Protein AF-A0A7S4SRV6-F1 (afdb_monomer_lite)

InterPro domains:
  IPR010255 Haem peroxidase superfamily [SSF48113] (10-138)
  IPR019791 Haem peroxidase, animal-type [PF03098] (10-129)
  IPR019791 Haem peroxidase, animal-type [PS50292] (1-150)
  IPR037120 Haem peroxidase domain superfamily, animal type [G3DSA:1.10.640.10] (5-146)

Secondary structure (DSSP, 8-state):
-BPP-SS----TTSSSPPPP-S-HHHHIIIII--SS----TT--HHHHHHHHHHHHHH----EEEEEE--EEPPTT-TTT-TT-----EE--EEEPEEE-TT-SSEEEBP-S-SS-S-HHHH-SSS----BTTBPPPTTS----------

Radius of gyration: 21.99 Å; chains: 1; bounding box: 41×58×52 Å

Structure (mmCIF, N/CA/C/O backbone):
data_AF-A0A7S4SRV6-F1
#
_entry.id   AF-A0A7S4SRV6-F1
#
loop_
_atom_site.group_PDB
_atom_site.id
_atom_site.type_symbol
_atom_site.label_atom_id
_atom_site.label_alt_id
_atom_site.label_comp_id
_atom_site.label_asym_id
_atom_site.label_entity_id
_atom_site.label_seq_id
_atom_site.pdbx_PDB_ins_code
_atom_site.Cartn_x
_atom_site.Cartn_y
_atom_site.Cartn_z
_atom_site.occupancy
_atom_site.B_iso_or_equiv
_atom_site.auth_seq_id
_atom_site.auth_comp_id
_atom_site.auth_asym_id
_atom_site.auth_atom_id
_atom_site.pdbx_PDB_model_num
ATOM 1 N N . ASP A 1 1 ? 8.567 -9.039 -9.900 1.00 75.81 1 ASP A N 1
ATOM 2 C CA . ASP A 1 1 ? 9.490 -9.714 -8.960 1.00 75.81 1 ASP A CA 1
ATOM 3 C C . ASP A 1 1 ? 8.800 -10.075 -7.649 1.00 75.81 1 ASP A C 1
ATOM 5 O O . ASP A 1 1 ? 7.583 -9.946 -7.553 1.00 75.81 1 ASP A O 1
ATOM 9 N N . PHE A 1 2 ? 9.532 -10.598 -6.662 1.00 78.69 2 PHE A N 1
ATOM 10 C CA . PHE A 1 2 ? 9.021 -10.771 -5.298 1.00 78.69 2 PHE A CA 1
ATOM 11 C C . PHE A 1 2 ? 9.408 -9.577 -4.436 1.00 78.69 2 PHE A C 1
ATOM 13 O O . PHE A 1 2 ? 10.552 -9.128 -4.475 1.00 78.69 2 PHE A O 1
ATOM 20 N N . TYR A 1 3 ? 8.496 -9.149 -3.565 1.00 80.69 3 TYR A N 1
ATOM 21 C CA . TYR A 1 3 ? 8.848 -8.212 -2.509 1.00 80.69 3 TYR A CA 1
ATOM 22 C C . TYR A 1 3 ? 9.770 -8.896 -1.486 1.00 80.69 3 TYR A C 1
ATOM 24 O O . TYR A 1 3 ? 9.381 -9.871 -0.814 1.00 80.69 3 TYR A O 1
ATOM 32 N N . ILE A 1 4 ? 10.990 -8.374 -1.356 1.00 79.56 4 ILE A N 1
ATOM 33 C CA . ILE A 1 4 ? 12.000 -8.878 -0.424 1.00 79.56 4 ILE A CA 1
ATOM 34 C C . ILE A 1 4 ? 11.682 -8.364 0.980 1.00 79.56 4 ILE A C 1
ATOM 36 O O . ILE A 1 4 ? 11.532 -7.166 1.208 1.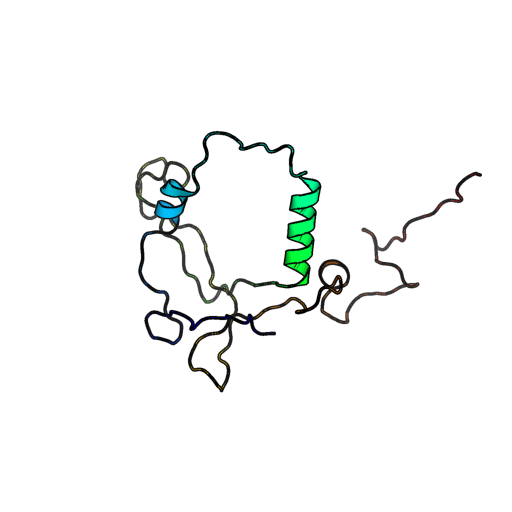00 79.56 4 ILE A O 1
ATOM 40 N N . SER A 1 5 ? 11.596 -9.282 1.942 1.00 75.19 5 SER A N 1
ATOM 41 C CA . SER A 1 5 ? 11.493 -8.932 3.356 1.00 75.19 5 SER A CA 1
ATOM 42 C C . SER A 1 5 ? 12.834 -9.189 4.044 1.00 75.19 5 SER A C 1
ATOM 44 O O . SER A 1 5 ? 13.376 -10.283 3.888 1.00 75.19 5 SER A O 1
ATOM 46 N N . PRO A 1 6 ? 13.374 -8.230 4.817 1.00 78.62 6 PRO A N 1
ATOM 47 C CA . PRO A 1 6 ? 14.580 -8.453 5.612 1.00 78.62 6 PRO A CA 1
ATOM 48 C C . PRO A 1 6 ? 14.320 -9.315 6.863 1.00 78.62 6 PRO A C 1
ATOM 50 O O . PRO A 1 6 ? 15.253 -9.592 7.613 1.00 78.62 6 PRO A O 1
ATOM 53 N N . SER A 1 7 ? 13.072 -9.723 7.121 1.00 75.31 7 SER A N 1
ATOM 54 C CA . SER A 1 7 ? 12.678 -10.549 8.262 1.00 75.31 7 SER A CA 1
ATOM 55 C C . SER A 1 7 ? 11.816 -11.743 7.839 1.00 75.31 7 SER A C 1
ATOM 57 O O . SER A 1 7 ? 11.287 -11.803 6.729 1.00 75.31 7 SER A O 1
ATOM 59 N N . ILE A 1 8 ? 11.679 -12.715 8.747 1.00 75.75 8 ILE A N 1
ATOM 60 C CA . ILE A 1 8 ? 10.798 -13.877 8.561 1.00 75.75 8 ILE A CA 1
ATOM 61 C C . ILE A 1 8 ? 9.342 -13.402 8.492 1.00 75.75 8 ILE A C 1
ATOM 63 O O . ILE A 1 8 ? 8.917 -12.558 9.293 1.00 75.75 8 ILE A O 1
ATOM 67 N N . ARG A 1 9 ? 8.556 -13.950 7.556 1.00 83.25 9 ARG A N 1
ATOM 68 C CA . ARG A 1 9 ? 7.148 -13.572 7.404 1.00 83.25 9 ARG A CA 1
ATOM 69 C C . ARG A 1 9 ? 6.339 -14.218 8.522 1.00 83.25 9 ARG A C 1
ATOM 71 O O . ARG A 1 9 ? 6.368 -15.421 8.739 1.00 83.25 9 ARG A O 1
ATOM 78 N N . SER A 1 10 ? 5.585 -13.405 9.254 1.00 89.06 10 SER A N 1
ATOM 79 C CA . SER A 1 10 ? 4.863 -13.875 10.435 1.00 89.06 10 SER A CA 1
ATOM 80 C C . SER A 1 10 ? 3.402 -14.191 10.115 1.00 89.06 10 SER A C 1
ATOM 82 O O . SER A 1 10 ? 2.500 -13.422 10.449 1.00 89.06 10 SER A O 1
ATOM 84 N N . TYR A 1 11 ? 3.168 -15.321 9.451 1.00 92.75 11 TYR A N 1
ATOM 85 C CA . TYR A 1 11 ? 1.826 -15.878 9.258 1.00 92.75 11 TYR A CA 1
ATOM 86 C C . TYR A 1 11 ? 1.412 -16.748 10.453 1.00 92.75 11 TYR A C 1
ATOM 88 O O . TYR A 1 11 ? 2.267 -17.303 11.140 1.00 92.75 11 TYR A O 1
ATOM 96 N N . ALA A 1 12 ? 0.108 -16.858 10.728 1.00 94.50 12 ALA A N 1
ATOM 97 C CA . ALA A 1 12 ? -0.397 -17.623 11.879 1.00 94.50 12 ALA A CA 1
ATOM 98 C C . ALA A 1 12 ? -0.101 -19.127 11.772 1.00 94.50 12 ALA A C 1
ATOM 100 O O . ALA A 1 12 ? 0.115 -19.792 12.779 1.00 94.50 12 ALA A O 1
ATOM 101 N N . ASP A 1 13 ? -0.081 -19.632 10.542 1.00 93.50 13 ASP A N 1
ATOM 102 C CA . ASP A 1 13 ? 0.202 -21.015 10.160 1.00 93.50 13 ASP A CA 1
ATOM 103 C C . ASP A 1 13 ? 1.630 -21.199 9.613 1.00 93.50 13 ASP A C 1
ATOM 105 O O . ASP A 1 13 ? 1.970 -22.283 9.150 1.00 93.50 13 ASP A O 1
ATOM 109 N N . GLY A 1 14 ? 2.456 -20.145 9.614 1.00 91.25 14 GLY A N 1
ATOM 110 C CA . GLY A 1 14 ? 3.772 -20.157 8.964 1.00 91.25 14 GLY A CA 1
ATOM 111 C C . GLY A 1 14 ? 3.725 -20.272 7.433 1.00 91.25 14 GLY A C 1
ATOM 112 O O . GLY A 1 14 ? 4.755 -20.512 6.816 1.00 91.25 14 GLY A O 1
ATOM 113 N N . VAL A 1 15 ? 2.553 -20.111 6.809 1.00 92.06 15 VAL A N 1
ATOM 114 C CA . VAL A 1 15 ? 2.359 -20.256 5.358 1.00 92.06 15 VAL A CA 1
ATOM 115 C C . VAL A 1 15 ? 1.717 -19.003 4.783 1.00 92.06 15 VAL A C 1
ATOM 117 O O . VAL A 1 15 ? 2.305 -18.328 3.946 1.00 92.06 15 VAL A O 1
ATOM 120 N N . GLY A 1 16 ? 0.512 -18.651 5.212 1.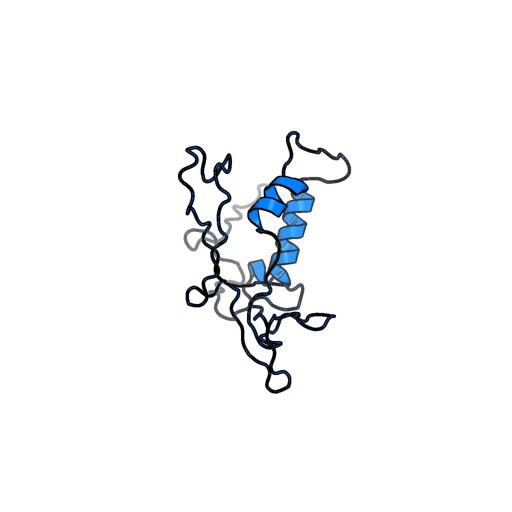00 92.75 16 GLY A N 1
ATOM 121 C CA . GLY A 1 16 ? -0.241 -17.568 4.592 1.00 92.75 16 GLY A CA 1
ATOM 122 C C . GLY A 1 16 ? -1.477 -17.117 5.356 1.00 92.75 16 GLY A C 1
ATOM 123 O O . GLY A 1 16 ? -2.102 -16.145 4.926 1.00 92.75 16 GLY A O 1
ATOM 124 N N . ALA A 1 17 ? -1.848 -17.753 6.466 1.00 94.25 17 ALA A N 1
ATOM 125 C CA . ALA A 1 17 ? -2.964 -17.317 7.295 1.00 94.25 17 ALA A CA 1
ATOM 126 C C . ALA A 1 17 ? -2.650 -15.988 7.995 1.00 94.25 17 ALA A C 1
ATOM 128 O O . ALA A 1 17 ? -1.560 -15.770 8.535 1.00 94.25 17 ALA A O 1
ATOM 129 N N . LEU A 1 18 ? -3.629 -15.081 7.995 1.00 93.25 18 LEU A N 1
ATOM 130 C CA . LEU A 1 18 ? -3.525 -13.826 8.734 1.00 93.25 18 LEU A CA 1
ATOM 131 C C . LEU A 1 18 ? -3.432 -14.108 10.235 1.00 93.25 18 LEU A C 1
ATOM 133 O O . LEU A 1 18 ? -4.141 -14.959 10.768 1.00 93.25 18 LEU A O 1
ATOM 137 N N . ARG A 1 19 ? -2.573 -13.361 10.929 1.00 93.38 19 ARG A N 1
ATOM 138 C CA . ARG A 1 19 ? -2.511 -13.392 12.392 1.00 93.38 19 ARG A CA 1
ATOM 139 C C . ARG A 1 19 ? -3.659 -12.593 12.991 1.00 93.38 19 ARG A C 1
ATOM 141 O O . ARG A 1 19 ? -3.966 -11.495 12.535 1.00 93.38 19 ARG A O 1
ATOM 148 N N . THR A 1 20 ? -4.243 -13.124 14.059 1.00 91.44 20 THR A N 1
ATOM 149 C CA . THR A 1 20 ? -5.192 -12.386 14.893 1.00 91.44 20 THR A CA 1
ATOM 150 C C . THR A 1 20 ? -4.470 -11.279 15.658 1.00 91.44 20 THR A C 1
ATOM 152 O O . THR A 1 20 ? -3.361 -11.479 16.159 1.00 91.44 20 THR A O 1
ATOM 155 N N . GLY A 1 21 ? -5.116 -10.127 15.794 1.00 90.31 21 GLY A N 1
ATOM 156 C CA . GLY A 1 21 ? -4.609 -8.980 16.540 1.00 90.31 21 GLY A CA 1
ATOM 157 C C . GLY A 1 21 ? -5.723 -7.968 16.809 1.00 90.31 21 GLY A C 1
ATOM 158 O O . GLY A 1 21 ? -6.886 -8.247 16.504 1.00 90.31 21 GLY A O 1
ATOM 159 N N . PRO A 1 22 ? -5.396 -6.797 17.381 1.00 94.38 22 PRO A N 1
ATOM 160 C CA . PRO A 1 22 ? -6.359 -5.713 17.528 1.00 94.38 22 PRO A CA 1
ATOM 161 C C . PRO A 1 22 ? -6.994 -5.346 16.181 1.00 94.38 22 PRO A C 1
ATOM 163 O O . PRO A 1 22 ? -6.327 -5.401 15.148 1.00 94.38 22 PRO A O 1
ATOM 166 N N . SER A 1 23 ? -8.264 -4.926 16.192 1.00 95.06 23 SER A N 1
ATOM 167 C CA . SER A 1 23 ? -8.935 -4.448 14.974 1.00 95.06 23 SER A CA 1
ATOM 168 C C . SER A 1 23 ? -8.109 -3.328 14.318 1.00 95.06 23 SER A C 1
ATOM 170 O O . SER A 1 23 ? -7.818 -2.329 14.989 1.00 95.06 23 SER A O 1
ATOM 172 N N . PRO A 1 24 ? -7.776 -3.432 13.014 1.00 96.56 24 PRO A N 1
ATOM 173 C CA . PRO A 1 24 ? -7.052 -2.380 12.301 1.00 96.56 24 PRO A CA 1
ATOM 174 C C . PRO A 1 24 ? -7.761 -1.026 12.381 1.00 96.56 24 PRO A C 1
ATOM 176 O O . PRO A 1 24 ? -7.116 0.015 12.519 1.00 96.56 24 PRO A O 1
ATOM 179 N N . ARG A 1 25 ? -9.100 -1.031 12.370 1.00 97.38 25 ARG A N 1
ATOM 180 C CA . ARG A 1 25 ? -9.896 0.191 12.484 1.00 97.38 25 ARG A CA 1
ATOM 181 C C . ARG A 1 25 ? -9.810 0.809 13.879 1.00 97.38 25 ARG A C 1
ATOM 183 O O . ARG A 1 25 ? -9.670 2.025 13.989 1.00 97.38 25 ARG A O 1
ATOM 190 N N . LEU A 1 26 ? -9.805 -0.002 14.941 1.00 96.06 26 LEU A N 1
ATOM 191 C CA . LEU A 1 26 ? -9.578 0.506 16.301 1.00 96.06 26 LEU A CA 1
ATOM 192 C C . LEU A 1 26 ? -8.184 1.115 16.454 1.00 96.06 26 LEU A C 1
ATOM 194 O O . LEU A 1 26 ? -8.056 2.189 17.039 1.00 96.06 26 LEU A O 1
ATOM 198 N N . VAL A 1 27 ? -7.154 0.468 15.905 1.00 96.69 27 VAL A N 1
ATOM 199 C CA . VAL A 1 27 ? -5.785 1.006 15.914 1.00 96.69 27 VAL A CA 1
ATOM 200 C C . VAL A 1 27 ? -5.729 2.337 15.160 1.00 96.69 27 VAL A C 1
ATOM 202 O O . VAL A 1 27 ? -5.204 3.314 15.691 1.00 96.69 27 VAL A O 1
ATOM 205 N N . SER A 1 28 ? -6.345 2.412 13.975 1.00 96.81 28 SER A N 1
ATOM 206 C CA . SER A 1 28 ? -6.459 3.646 13.187 1.00 96.81 28 SER A CA 1
ATOM 207 C C . SER A 1 28 ? -7.136 4.773 13.974 1.00 96.81 28 SER A C 1
ATOM 209 O O . SER A 1 28 ? -6.593 5.872 14.047 1.00 96.81 28 SER A O 1
ATOM 211 N N . ASN A 1 29 ? -8.258 4.498 14.643 1.00 95.19 29 ASN A N 1
ATOM 212 C CA . ASN A 1 29 ? -8.965 5.493 15.452 1.00 95.19 29 ASN A CA 1
ATOM 213 C C . ASN A 1 29 ? -8.146 5.984 16.653 1.00 95.19 29 ASN A C 1
ATOM 215 O O . ASN A 1 29 ? -8.294 7.129 17.068 1.00 95.19 29 ASN A O 1
ATOM 219 N N . ARG A 1 30 ? -7.310 5.123 17.244 1.00 95.00 30 ARG A N 1
ATOM 220 C CA . ARG A 1 30 ? -6.530 5.458 18.445 1.00 95.00 30 ARG A CA 1
ATOM 221 C C . ARG A 1 30 ? -5.213 6.160 18.134 1.00 95.00 30 ARG A C 1
ATOM 223 O O . ARG A 1 30 ? -4.810 7.013 18.915 1.00 95.00 30 ARG A O 1
ATOM 230 N N . LEU A 1 31 ? -4.549 5.789 17.040 1.00 94.94 31 LEU A N 1
ATOM 231 C CA . LEU A 1 31 ? -3.201 6.268 16.710 1.00 94.94 31 LEU A CA 1
ATOM 232 C C . LEU A 1 31 ? -3.168 7.211 15.505 1.00 94.94 31 LEU A C 1
ATOM 234 O O . LEU A 1 31 ? -2.339 8.112 15.457 1.00 94.94 31 LEU A O 1
ATOM 238 N N . GLY A 1 32 ? -4.042 6.993 14.523 1.00 92.38 32 GLY A N 1
ATOM 239 C CA . GLY A 1 32 ? -4.085 7.767 13.281 1.00 92.38 32 GLY A CA 1
ATOM 240 C C . GLY A 1 32 ? -5.055 8.946 13.309 1.00 92.38 32 GLY A C 1
ATOM 241 O O . GLY A 1 32 ? -5.046 9.753 12.383 1.00 92.38 32 GLY A O 1
ATOM 242 N N . ALA A 1 33 ? -5.899 9.060 14.338 1.00 91.06 33 ALA A N 1
ATOM 243 C CA . ALA A 1 33 ? -6.822 10.180 14.463 1.00 91.06 33 ALA A CA 1
ATOM 244 C C . ALA A 1 33 ? -6.058 11.487 14.715 1.00 91.06 33 ALA A C 1
ATOM 246 O O . ALA A 1 33 ? -5.312 11.616 15.684 1.00 91.06 33 ALA A O 1
ATOM 247 N N . GLN A 1 34 ? -6.285 12.472 13.851 1.00 88.69 34 GLN A N 1
ATOM 248 C CA . GLN A 1 34 ? -5.717 13.812 13.959 1.00 88.69 34 GLN A CA 1
ATOM 249 C C . GLN A 1 34 ? -6.855 14.831 13.916 1.00 88.69 34 GLN A C 1
ATOM 251 O O . GLN A 1 34 ? -7.741 14.740 13.070 1.00 88.69 34 GLN A O 1
ATOM 256 N N . MET A 1 35 ? -6.847 15.787 14.848 1.00 84.88 35 MET A N 1
ATOM 257 C CA . MET A 1 35 ? -7.849 16.865 14.908 1.00 84.88 35 MET A CA 1
ATOM 258 C C . MET A 1 35 ? -7.370 18.155 14.240 1.00 84.88 35 MET A C 1
ATOM 260 O O . MET A 1 35 ? -8.183 19.007 13.897 1.00 84.88 35 MET A O 1
ATOM 264 N N . LEU A 1 36 ? -6.057 18.308 14.076 1.00 84.50 36 LEU A N 1
ATOM 265 C CA . LEU A 1 36 ? -5.420 19.477 13.488 1.00 84.50 36 LEU A CA 1
ATOM 266 C C . LEU A 1 36 ? -4.381 19.014 12.476 1.00 84.50 36 LEU A C 1
ATOM 268 O O . LEU A 1 36 ? -3.700 18.010 12.691 1.00 84.50 36 LEU A O 1
ATOM 272 N N . THR A 1 37 ? -4.234 19.776 11.399 1.00 81.94 37 THR A N 1
ATOM 273 C CA . THR A 1 37 ? -3.166 19.556 10.429 1.00 81.94 37 THR A CA 1
ATOM 274 C C . THR A 1 37 ? -1.831 19.938 11.057 1.00 81.94 37 THR A C 1
ATOM 276 O O . THR A 1 37 ? -1.620 21.094 11.426 1.00 81.94 37 THR A O 1
ATOM 279 N N . ALA A 1 38 ? -0.906 18.986 11.143 1.00 75.62 38 ALA A N 1
ATOM 280 C CA . ALA A 1 38 ? 0.484 19.295 11.439 1.00 75.62 38 ALA A CA 1
ATOM 281 C C . ALA A 1 38 ? 1.132 19.908 10.186 1.00 75.62 38 ALA A C 1
ATOM 283 O O . ALA A 1 38 ? 1.362 19.217 9.196 1.00 75.62 38 ALA A O 1
ATOM 284 N N . SER A 1 39 ? 1.396 21.215 10.214 1.00 77.94 39 SER A N 1
ATOM 285 C CA . SER A 1 39 ? 2.175 21.900 9.177 1.00 77.94 39 SER A CA 1
ATOM 286 C C . SER A 1 39 ? 3.642 21.965 9.593 1.00 77.94 39 SER A C 1
ATOM 288 O O . SER A 1 39 ? 3.951 22.209 10.759 1.00 77.94 39 SER A O 1
ATOM 290 N N . THR A 1 40 ? 4.550 21.760 8.643 1.00 79.25 40 THR A N 1
ATOM 291 C CA . THR A 1 40 ? 5.989 21.946 8.840 1.00 79.25 40 THR A CA 1
ATOM 292 C C . THR A 1 40 ? 6.554 22.785 7.705 1.00 79.25 40 THR A C 1
ATOM 294 O O . THR A 1 40 ? 6.222 22.564 6.544 1.00 79.25 40 THR A O 1
ATOM 297 N N . SER A 1 41 ? 7.421 23.745 8.029 1.00 78.19 41 SER A N 1
ATOM 298 C CA . SER A 1 41 ? 8.153 24.536 7.033 1.00 78.19 41 SER A CA 1
ATOM 299 C C . SER A 1 41 ? 9.341 23.783 6.431 1.00 78.19 41 SER A C 1
ATOM 301 O O . SER A 1 41 ? 9.940 24.257 5.470 1.00 78.19 41 SER A O 1
ATOM 303 N N . LEU A 1 42 ? 9.686 22.614 6.980 1.00 85.12 42 LEU A N 1
ATOM 304 C CA . LEU A 1 42 ? 10.824 21.816 6.524 1.00 85.12 42 LEU A CA 1
ATOM 305 C C . LEU A 1 42 ? 10.564 21.136 5.176 1.00 85.12 42 LEU A C 1
ATOM 307 O O . LEU A 1 42 ? 11.509 20.792 4.475 1.00 85.12 42 LEU A O 1
ATOM 311 N N . HIS A 1 43 ? 9.295 20.931 4.814 1.00 86.56 43 HIS A N 1
ATOM 312 C CA . HIS A 1 43 ? 8.911 20.103 3.677 1.00 86.56 43 HIS A CA 1
ATOM 313 C C . HIS A 1 43 ? 7.771 20.736 2.884 1.00 86.56 43 HIS A C 1
ATOM 315 O O . HIS A 1 43 ? 6.811 21.254 3.449 1.00 86.56 43 HIS A O 1
ATOM 321 N N . THR A 1 44 ? 7.855 20.651 1.558 1.00 90.56 44 THR A N 1
ATOM 322 C CA . THR A 1 44 ? 6.786 21.099 0.662 1.00 90.56 44 THR A CA 1
ATOM 323 C C . THR A 1 44 ? 5.880 19.934 0.278 1.00 90.56 44 THR A C 1
ATOM 325 O O . THR A 1 44 ? 6.296 18.774 0.257 1.00 90.56 44 THR A O 1
ATOM 328 N N . VAL A 1 45 ? 4.643 20.242 -0.114 1.00 90.94 45 VAL A N 1
ATOM 329 C CA . VAL A 1 45 ? 3.730 19.245 -0.699 1.00 90.94 45 VAL A CA 1
ATOM 330 C C . VAL A 1 45 ? 4.337 18.611 -1.957 1.00 90.94 45 VAL A C 1
ATOM 332 O O . VAL A 1 45 ? 4.176 17.414 -2.174 1.00 90.94 45 VAL A O 1
ATOM 335 N N . ALA A 1 46 ? 5.101 19.377 -2.744 1.00 93.12 46 ALA A N 1
ATOM 336 C CA . ALA A 1 46 ? 5.817 18.855 -3.908 1.00 93.12 46 ALA A CA 1
ATOM 337 C C . ALA A 1 46 ? 6.839 17.773 -3.523 1.00 93.12 46 ALA A C 1
ATOM 339 O O . ALA A 1 46 ? 6.971 16.781 -4.232 1.00 93.12 46 ALA A O 1
ATOM 340 N N . MET A 1 47 ? 7.510 17.916 -2.377 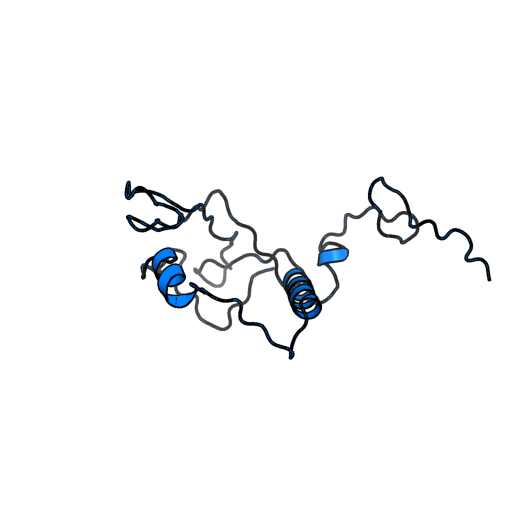1.00 93.31 47 MET A N 1
ATOM 341 C CA . MET A 1 47 ? 8.444 16.905 -1.884 1.00 93.31 47 MET A CA 1
ATOM 342 C C . MET A 1 47 ? 7.728 15.607 -1.483 1.00 93.31 47 MET A C 1
ATOM 344 O O . MET A 1 47 ? 8.215 14.520 -1.785 1.00 93.31 47 MET A O 1
ATOM 348 N N . LEU A 1 48 ? 6.546 15.705 -0.862 1.00 91.69 48 LEU A N 1
ATOM 349 C CA . LEU A 1 48 ? 5.712 14.538 -0.543 1.00 91.69 48 LEU A CA 1
ATOM 350 C C . LEU A 1 48 ? 5.216 13.835 -1.814 1.00 91.69 48 LEU A C 1
ATOM 352 O O . LEU A 1 48 ? 5.272 12.610 -1.905 1.00 91.69 48 LEU A O 1
ATOM 356 N N . ALA A 1 49 ? 4.771 14.611 -2.805 1.00 93.88 49 ALA A N 1
ATOM 357 C CA . ALA A 1 49 ? 4.334 14.084 -4.094 1.00 93.88 49 ALA A CA 1
ATOM 358 C C . ALA A 1 49 ? 5.482 13.395 -4.847 1.00 93.88 49 ALA A C 1
ATOM 360 O O . ALA A 1 49 ? 5.298 12.314 -5.400 1.00 93.88 49 ALA A O 1
ATOM 361 N N . TRP A 1 50 ? 6.684 13.975 -4.816 1.00 94.31 50 TRP A N 1
ATOM 362 C CA . TRP A 1 50 ? 7.870 13.354 -5.400 1.00 94.31 50 TRP A CA 1
ATOM 363 C C . TRP A 1 50 ? 8.255 12.055 -4.684 1.00 94.31 50 TRP A C 1
ATOM 365 O O . TRP A 1 50 ? 8.578 11.066 -5.335 1.00 94.31 50 TRP A O 1
ATOM 375 N N . GLY A 1 51 ? 8.139 12.015 -3.352 1.00 94.75 51 GLY A N 1
ATOM 376 C CA . GLY A 1 51 ? 8.324 10.786 -2.579 1.00 94.75 51 GLY A CA 1
ATOM 377 C C . GLY A 1 51 ? 7.364 9.665 -2.996 1.00 94.75 51 GLY A C 1
ATOM 378 O O . GLY A 1 51 ? 7.785 8.518 -3.108 1.00 94.75 51 GLY A O 1
ATOM 379 N N . GLN A 1 52 ? 6.100 9.991 -3.292 1.00 93.88 52 GLN A N 1
ATOM 380 C CA . GLN A 1 52 ? 5.135 9.026 -3.840 1.00 93.88 52 GLN A CA 1
ATOM 381 C C . GLN A 1 52 ? 5.515 8.556 -5.251 1.00 93.88 52 GLN A C 1
ATOM 383 O O . GLN A 1 52 ? 5.417 7.366 -5.534 1.00 93.88 52 GLN A O 1
ATOM 388 N N . ALA A 1 53 ? 5.998 9.454 -6.117 1.00 92.62 53 ALA A N 1
ATOM 389 C CA . ALA A 1 53 ? 6.456 9.082 -7.458 1.00 92.62 53 ALA A CA 1
ATOM 390 C C . ALA A 1 53 ? 7.634 8.095 -7.408 1.00 92.62 53 ALA A C 1
ATOM 392 O O . ALA A 1 53 ? 7.619 7.097 -8.119 1.00 92.62 53 ALA A O 1
ATOM 393 N N . ILE A 1 54 ? 8.610 8.327 -6.521 1.00 93.88 54 ILE A N 1
ATOM 394 C CA . ILE A 1 54 ? 9.710 7.379 -6.292 1.00 93.88 54 ILE A CA 1
ATOM 395 C C . ILE A 1 54 ? 9.170 6.048 -5.757 1.00 93.88 54 ILE A C 1
ATOM 397 O O . ILE A 1 54 ? 9.586 4.998 -6.233 1.00 93.88 54 ILE A O 1
ATOM 401 N N . ALA A 1 55 ? 8.243 6.073 -4.792 1.00 92.19 55 ALA A N 1
ATOM 402 C CA . ALA A 1 55 ? 7.669 4.850 -4.230 1.00 92.19 55 ALA A CA 1
ATOM 403 C C . ALA A 1 55 ? 6.988 3.980 -5.300 1.00 92.19 55 ALA A C 1
ATOM 405 O O . ALA A 1 55 ? 7.145 2.765 -5.271 1.00 92.19 55 ALA A O 1
ATOM 406 N N . HIS A 1 56 ? 6.292 4.597 -6.259 1.00 91.38 56 HIS A N 1
ATOM 407 C CA . HIS A 1 56 ? 5.661 3.897 -7.381 1.00 91.38 56 HIS A CA 1
ATOM 408 C C . HIS A 1 56 ? 6.657 3.363 -8.421 1.00 91.38 56 HIS A C 1
ATOM 410 O O . HIS A 1 56 ? 6.297 2.480 -9.193 1.00 91.38 56 HIS A O 1
ATOM 416 N N . ASP A 1 57 ? 7.880 3.894 -8.471 1.00 92.06 57 ASP A N 1
ATOM 417 C CA . ASP A 1 57 ? 8.917 3.417 -9.394 1.00 92.06 57 ASP A CA 1
ATOM 418 C C . ASP A 1 57 ? 9.575 2.122 -8.908 1.00 92.06 57 ASP A C 1
ATOM 420 O O . ASP A 1 57 ? 10.016 1.313 -9.715 1.00 92.06 57 ASP A O 1
ATOM 424 N N . VAL A 1 58 ? 9.632 1.941 -7.583 1.00 90.88 58 VAL A N 1
ATOM 425 C CA . VAL A 1 58 ? 10.378 0.854 -6.927 1.00 90.88 58 VAL A CA 1
ATOM 426 C C . VAL A 1 58 ? 9.491 -0.233 -6.325 1.00 90.88 58 VAL A C 1
ATOM 428 O O . VAL A 1 58 ? 10.014 -1.197 -5.770 1.00 90.88 58 VAL A O 1
ATOM 431 N N . GLY A 1 59 ? 8.167 -0.062 -6.356 1.00 89.88 59 GLY A N 1
ATOM 432 C CA . GLY A 1 59 ? 7.236 -1.045 -5.819 1.00 89.88 59 GLY A CA 1
ATOM 433 C C . GLY A 1 59 ? 5.792 -0.802 -6.243 1.00 89.88 59 GLY A C 1
ATOM 434 O O . GLY A 1 59 ? 5.250 0.289 -6.069 1.00 89.88 59 GLY A O 1
ATOM 435 N N . ASP A 1 60 ? 5.139 -1.853 -6.732 1.00 90.25 60 ASP A N 1
ATOM 436 C CA . ASP A 1 60 ? 3.710 -1.855 -7.041 1.00 90.25 60 ASP A CA 1
ATOM 437 C C . ASP A 1 60 ? 3.070 -3.176 -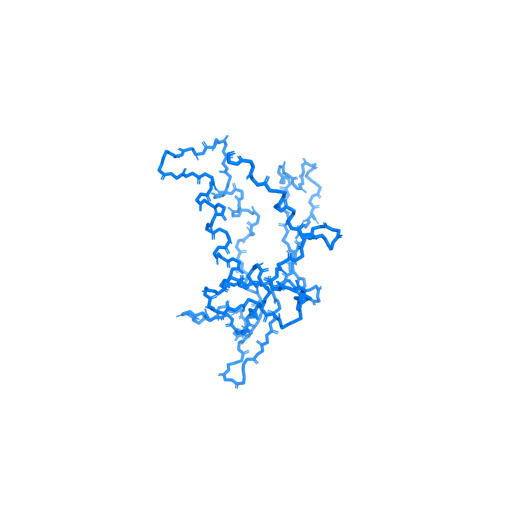6.598 1.00 90.25 60 ASP A C 1
ATOM 439 O O . ASP A 1 60 ? 3.413 -4.262 -7.067 1.00 90.25 60 ASP A O 1
ATOM 443 N N . MET A 1 61 ? 2.121 -3.086 -5.668 1.00 90.81 61 MET A N 1
ATOM 444 C CA . MET A 1 61 ? 1.414 -4.231 -5.103 1.00 90.81 61 MET A CA 1
ATOM 445 C C . MET A 1 61 ? -0.059 -4.176 -5.488 1.00 90.81 61 MET A C 1
ATOM 447 O O . MET A 1 61 ? -0.788 -3.259 -5.114 1.00 90.81 61 MET A O 1
ATOM 451 N N . HIS A 1 62 ? -0.540 -5.215 -6.168 1.00 93.25 62 HIS A N 1
ATOM 452 C CA . HIS A 1 62 ? -1.947 -5.303 -6.564 1.00 93.25 62 HIS A CA 1
ATOM 453 C C . HIS A 1 62 ? -2.750 -6.150 -5.586 1.00 93.25 62 HIS A C 1
ATOM 455 O O . HIS A 1 62 ? -2.298 -7.213 -5.163 1.00 93.25 62 HIS A O 1
ATOM 461 N N . GLY A 1 63 ? -3.981 -5.734 -5.290 1.00 95.00 63 GLY A N 1
ATOM 462 C CA . GLY A 1 63 ? -4.939 -6.562 -4.558 1.00 95.00 63 GLY A CA 1
ATOM 463 C C . GLY A 1 63 ? -5.346 -7.815 -5.344 1.00 95.00 63 GLY A C 1
ATOM 464 O O . GLY A 1 63 ? -5.433 -7.803 -6.573 1.00 95.00 63 GLY A O 1
ATOM 465 N N . ASN A 1 6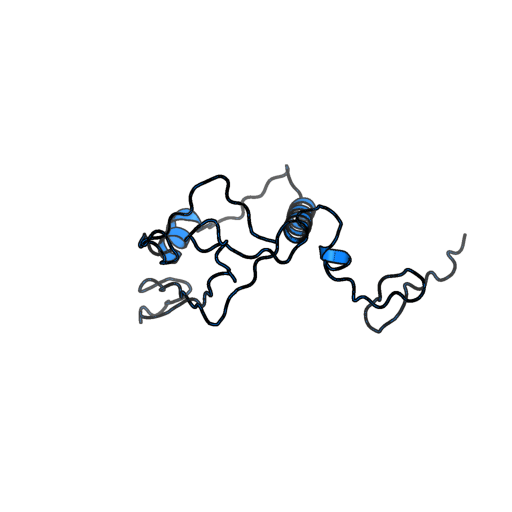4 ? -5.613 -8.905 -4.628 1.00 96.06 64 ASN A N 1
ATOM 466 C CA . ASN A 1 64 ? -6.179 -10.137 -5.160 1.00 96.06 64 ASN A CA 1
ATOM 467 C C . ASN A 1 64 ? -7.648 -10.248 -4.736 1.00 96.06 64 ASN A C 1
ATOM 469 O O . ASN A 1 64 ? -7.946 -10.615 -3.602 1.00 96.06 64 ASN A O 1
ATOM 473 N N . SER A 1 65 ? -8.574 -9.957 -5.651 1.00 94.44 65 SER A N 1
ATOM 474 C CA . SER A 1 65 ? -10.019 -9.991 -5.379 1.00 94.44 65 SER A CA 1
ATOM 475 C C . SER A 1 65 ? -10.544 -11.367 -4.956 1.00 94.44 65 SER A C 1
ATOM 477 O O . SER A 1 65 ? -11.588 -11.440 -4.317 1.00 94.44 65 SER A O 1
ATOM 479 N N . SER A 1 66 ? -9.824 -12.448 -5.276 1.00 96.44 66 SER A N 1
ATOM 480 C CA . SER A 1 66 ? -10.164 -13.814 -4.846 1.00 96.44 66 SER A CA 1
ATOM 481 C C . SER A 1 66 ? -9.657 -14.149 -3.437 1.00 96.44 66 SER A C 1
ATOM 483 O O . SER A 1 66 ? -9.861 -15.261 -2.963 1.00 96.44 66 SER A O 1
ATOM 485 N N . ASP A 1 67 ? -8.982 -13.210 -2.771 1.00 96.38 67 ASP A N 1
ATOM 486 C CA . ASP A 1 67 ? -8.429 -13.358 -1.423 1.00 96.38 67 ASP A CA 1
ATOM 487 C C . ASP A 1 67 ? -8.830 -12.153 -0.543 1.00 96.38 67 ASP A C 1
ATOM 489 O O . ASP A 1 67 ? -7.987 -11.319 -0.174 1.00 96.38 67 ASP A O 1
ATOM 493 N N . PRO A 1 68 ? -10.142 -11.995 -0.268 1.00 96.94 68 PRO A N 1
ATOM 494 C CA . PRO A 1 68 ? -10.659 -10.903 0.543 1.00 96.94 68 PRO A CA 1
ATOM 495 C C . PRO A 1 68 ? -10.273 -11.073 2.017 1.00 96.94 68 PRO A C 1
ATOM 497 O O . PRO A 1 68 ? -10.223 -12.179 2.552 1.00 96.94 68 PRO A O 1
ATOM 500 N N . ALA A 1 69 ? -10.035 -9.954 2.693 1.00 96.38 69 ALA A N 1
ATOM 501 C CA . ALA A 1 69 ? -9.813 -9.899 4.134 1.00 96.38 69 ALA A CA 1
ATOM 502 C C . ALA A 1 69 ? -10.426 -8.606 4.701 1.00 96.38 69 ALA A C 1
ATOM 504 O O . ALA A 1 69 ? -9.688 -7.699 5.091 1.00 96.38 69 ALA A O 1
ATOM 505 N N . PRO A 1 70 ? -11.765 -8.479 4.684 1.00 97.00 70 PRO A N 1
ATOM 506 C CA . PRO A 1 70 ? -12.446 -7.249 5.069 1.00 97.00 70 PRO A CA 1
ATOM 507 C C . PRO A 1 70 ? -12.071 -6.806 6.486 1.00 97.00 70 PRO A C 1
ATOM 509 O O . PRO A 1 70 ? -11.809 -7.614 7.380 1.00 97.00 70 PRO A O 1
ATOM 512 N N . ILE A 1 71 ? -12.043 -5.492 6.693 1.00 97.62 71 ILE A N 1
ATOM 513 C CA . ILE A 1 71 ? -11.735 -4.900 7.994 1.00 97.62 71 ILE A CA 1
ATOM 514 C C . ILE A 1 71 ? -13.056 -4.622 8.703 1.00 97.62 71 ILE A C 1
ATOM 516 O O . ILE A 1 71 ? -13.801 -3.728 8.301 1.00 97.62 71 ILE A O 1
ATOM 520 N N . GLY A 1 72 ? -13.322 -5.361 9.779 1.00 97.00 72 GLY A N 1
ATOM 521 C CA . GLY A 1 72 ? -14.506 -5.148 10.607 1.00 97.00 72 GLY A CA 1
ATOM 522 C C . GLY A 1 72 ? -14.544 -3.741 11.207 1.00 97.00 72 GLY A C 1
ATOM 523 O O . GLY A 1 72 ? -13.577 -3.285 11.836 1.00 97.00 72 GLY A O 1
ATOM 524 N N . VAL A 1 73 ? -15.675 -3.064 11.021 1.00 98.06 73 VAL A N 1
ATOM 525 C CA . VAL A 1 73 ? -15.960 -1.748 11.591 1.00 98.06 73 VAL A CA 1
ATOM 526 C C . VAL A 1 73 ? -16.428 -1.927 13.041 1.00 98.06 73 VAL A C 1
ATOM 528 O O . VAL A 1 73 ? -17.346 -2.706 13.299 1.00 98.06 73 VAL A O 1
ATOM 531 N N . PRO A 1 74 ? -15.811 -1.238 14.017 1.00 97.19 74 PRO A N 1
ATOM 532 C CA . PRO A 1 74 ? -16.272 -1.258 15.399 1.00 97.19 74 PRO A CA 1
ATOM 533 C C . PRO A 1 74 ? -17.689 -0.698 15.525 1.00 97.19 74 PRO A C 1
ATOM 535 O O . PRO A 1 74 ? -18.033 0.262 14.840 1.00 97.19 74 PRO A O 1
ATOM 538 N N . LEU A 1 75 ? -18.478 -1.252 16.447 1.00 97.38 75 LEU A N 1
ATOM 539 C CA . LEU A 1 75 ? -19.798 -0.715 16.776 1.00 97.38 75 LEU A CA 1
ATOM 540 C C . LEU A 1 75 ? -19.696 0.779 17.124 1.00 97.38 75 LEU A C 1
ATOM 542 O O . LEU A 1 75 ? -18.810 1.169 17.892 1.00 97.38 75 LEU A O 1
ATOM 546 N N . CYS A 1 76 ? -20.615 1.585 16.591 1.00 96.94 76 CYS A N 1
ATOM 547 C CA . CYS A 1 76 ? -20.642 3.038 16.778 1.00 96.94 76 CYS A CA 1
ATOM 548 C C . CYS A 1 76 ? -19.390 3.765 16.242 1.00 96.94 76 CYS A C 1
ATOM 550 O O . CYS A 1 76 ? -19.011 4.823 16.763 1.00 96.94 76 CYS A O 1
ATOM 552 N N . ASP A 1 77 ? -18.684 3.210 15.247 1.00 97.31 77 ASP A N 1
ATOM 553 C CA . ASP A 1 77 ? -17.585 3.926 14.598 1.00 97.31 77 ASP A CA 1
ATOM 554 C C . ASP A 1 77 ? -18.108 5.223 13.973 1.00 97.31 77 ASP A C 1
ATOM 556 O O . ASP A 1 77 ? -18.931 5.207 13.064 1.00 97.31 77 ASP A O 1
ATOM 560 N N . ARG A 1 78 ? -17.571 6.362 14.417 1.00 94.00 78 ARG A N 1
ATOM 561 C CA . ARG A 1 78 ? -18.027 7.706 14.021 1.00 94.00 78 ARG A CA 1
ATOM 562 C C . ARG A 1 78 ? -17.977 8.007 12.523 1.00 94.00 78 ARG A C 1
ATOM 564 O O . ARG A 1 78 ? -18.407 9.084 12.137 1.00 94.00 78 ARG A O 1
ATOM 571 N N . ARG A 1 79 ? -17.351 7.158 11.707 1.00 94.38 79 ARG A N 1
ATOM 572 C CA . ARG A 1 79 ? -17.241 7.366 10.261 1.00 94.38 79 ARG A CA 1
ATOM 573 C C . ARG A 1 79 ? -17.912 6.273 9.445 1.00 94.38 79 ARG A C 1
ATOM 575 O O . ARG A 1 79 ? -18.382 6.554 8.349 1.00 94.38 79 ARG A O 1
ATOM 582 N N . PHE A 1 80 ? -17.881 5.039 9.934 1.00 96.31 80 PHE A N 1
ATOM 583 C CA . PHE A 1 80 ? -18.320 3.872 9.167 1.00 96.31 80 PHE A CA 1
ATOM 584 C C . PHE A 1 80 ? -19.509 3.130 9.803 1.00 96.31 80 PHE A C 1
ATOM 586 O O . PHE A 1 80 ? -20.046 2.230 9.167 1.00 96.31 80 PHE A O 1
ATOM 593 N N . ASP A 1 81 ? -19.932 3.503 11.016 1.00 97.06 81 ASP A N 1
ATOM 594 C CA . ASP A 1 81 ? -21.115 2.977 11.716 1.00 97.06 81 ASP A CA 1
ATOM 595 C C . ASP A 1 81 ? -21.723 4.050 12.649 1.00 97.06 81 ASP A C 1
ATOM 597 O O . ASP A 1 81 ? -21.826 3.874 13.863 1.00 97.06 81 ASP A O 1
ATOM 601 N N . GLU A 1 82 ? -22.092 5.208 12.091 1.00 96.12 82 GLU A N 1
ATOM 602 C CA . GLU A 1 82 ? -22.586 6.364 12.867 1.00 96.12 82 GLU A CA 1
ATOM 603 C C . GLU A 1 82 ? -23.888 6.073 13.632 1.00 96.12 82 GLU A C 1
ATOM 605 O O . GLU A 1 82 ? -24.136 6.650 14.689 1.00 96.12 82 GLU A O 1
ATOM 610 N N . GLU A 1 83 ? -24.701 5.147 13.125 1.00 96.88 83 GLU A N 1
ATOM 611 C CA . GLU A 1 83 ? -25.985 4.762 13.716 1.00 96.88 83 GLU A CA 1
ATOM 612 C C . GLU A 1 83 ? -25.882 3.585 14.700 1.00 96.88 83 GLU A C 1
ATOM 614 O O . GLU A 1 83 ? -26.910 3.078 15.150 1.00 96.88 83 GLU A O 1
ATOM 619 N N . CYS A 1 84 ? -24.666 3.133 15.041 1.00 96.88 84 CYS A N 1
ATOM 620 C CA . CYS A 1 84 ? -24.445 2.013 15.961 1.00 96.88 84 CYS A CA 1
ATOM 621 C C . CYS A 1 84 ? -25.187 0.723 15.557 1.00 96.88 84 CYS A C 1
ATOM 623 O O . CYS A 1 84 ? -25.675 -0.011 16.419 1.00 96.88 84 CYS A O 1
ATOM 625 N N . ARG A 1 85 ? -25.307 0.438 14.255 1.00 96.19 85 ARG A N 1
ATOM 626 C CA . ARG A 1 85 ? -25.981 -0.777 13.765 1.00 96.19 85 ARG A CA 1
ATOM 627 C C . ARG A 1 85 ? -25.080 -2.005 13.895 1.00 96.19 85 ARG A C 1
ATOM 629 O O . ARG A 1 85 ? -25.583 -3.114 14.062 1.00 96.19 85 ARG A O 1
ATOM 636 N N . GLY A 1 86 ? -23.762 -1.804 13.851 1.00 94.88 86 GLY A N 1
ATOM 637 C CA . GLY A 1 86 ? -22.769 -2.872 13.863 1.00 94.88 86 GLY A CA 1
ATOM 638 C C . GLY A 1 86 ? -22.748 -3.691 12.567 1.00 94.88 86 GLY A C 1
ATOM 639 O O . GLY A 1 86 ? -23.527 -3.475 11.643 1.00 94.88 86 GLY A O 1
ATOM 640 N N . GLY A 1 87 ? -21.807 -4.636 12.484 1.00 94.00 87 GLY A N 1
ATOM 641 C CA . GLY A 1 87 ? -21.679 -5.554 11.341 1.00 94.00 87 GLY A CA 1
ATOM 642 C C . GLY A 1 87 ? -21.149 -4.927 10.045 1.00 94.00 87 GLY A C 1
ATOM 643 O O . GLY A 1 87 ? -21.086 -5.613 9.030 1.00 94.00 87 GLY A O 1
ATOM 644 N N . GLY A 1 88 ? -20.764 -3.648 10.060 1.00 95.44 88 GLY A N 1
ATOM 645 C CA . GLY A 1 88 ? -20.137 -2.987 8.918 1.00 95.44 88 GLY A CA 1
ATOM 646 C C . GLY A 1 88 ? -18.724 -3.504 8.641 1.00 95.44 88 GLY A C 1
ATOM 647 O O . GLY A 1 88 ? -17.989 -3.892 9.553 1.00 95.44 88 GLY A O 1
ATOM 648 N N . GLU A 1 89 ? -18.316 -3.450 7.376 1.00 97.50 89 GLU A N 1
ATOM 649 C CA . GLU A 1 89 ? -16.984 -3.853 6.926 1.00 97.50 89 GLU A CA 1
ATOM 650 C C . GLU A 1 89 ? -16.408 -2.839 5.933 1.00 97.50 89 GLU A C 1
ATOM 652 O O . GLU A 1 89 ? -17.124 -2.254 5.120 1.00 97.50 89 GLU A O 1
ATOM 657 N N . ILE A 1 90 ? -15.089 -2.650 5.978 1.00 97.69 90 ILE A N 1
ATOM 658 C CA . ILE A 1 90 ? -14.333 -1.907 4.967 1.00 97.69 90 ILE A CA 1
ATOM 659 C C . ILE A 1 90 ? -13.702 -2.926 4.021 1.00 97.69 90 ILE A C 1
ATOM 661 O O . ILE A 1 90 ? -12.964 -3.816 4.455 1.00 97.69 90 ILE A O 1
ATOM 665 N N . GLY A 1 91 ? -13.979 -2.783 2.724 1.00 96.81 91 GLY A N 1
ATOM 666 C CA . GLY A 1 91 ? -13.448 -3.669 1.693 1.00 96.81 91 GLY A CA 1
ATOM 667 C C . GLY A 1 91 ? -11.919 -3.656 1.660 1.00 96.81 91 GLY A C 1
ATOM 668 O O . GLY A 1 91 ? -11.298 -2.604 1.518 1.00 96.81 91 GLY A O 1
ATOM 669 N N . PHE A 1 92 ? -11.317 -4.837 1.768 1.00 96.88 92 PHE A N 1
ATOM 670 C CA . PHE A 1 92 ? -9.879 -5.039 1.638 1.00 96.88 92 PHE A CA 1
ATOM 671 C C . PHE A 1 92 ? -9.609 -6.400 0.998 1.00 96.88 92 PHE A C 1
ATOM 673 O O . PHE A 1 92 ? -10.225 -7.407 1.351 1.00 96.88 92 PHE A O 1
ATOM 680 N N . ALA A 1 93 ? -8.671 -6.421 0.058 1.00 97.12 93 ALA A N 1
ATOM 681 C CA . ALA A 1 93 ? -8.182 -7.620 -0.600 1.00 97.12 93 ALA A CA 1
ATOM 682 C C . ALA A 1 93 ? -6.689 -7.757 -0.318 1.00 97.12 93 ALA A C 1
ATOM 684 O O . ALA A 1 93 ? -5.938 -6.783 -0.406 1.00 97.12 93 ALA A O 1
ATOM 685 N N . ARG A 1 94 ? -6.245 -8.968 0.011 1.00 96.25 94 ARG A N 1
ATOM 686 C CA . ARG A 1 94 ? -4.828 -9.230 0.275 1.00 96.25 94 ARG A CA 1
ATOM 687 C C . ARG A 1 94 ? -4.039 -9.126 -1.033 1.00 96.25 94 ARG A C 1
ATOM 689 O O . ARG A 1 94 ? -4.573 -9.403 -2.101 1.00 96.25 94 ARG A O 1
ATOM 696 N N . GLY A 1 95 ? -2.768 -8.735 -0.972 1.00 95.06 95 GLY A N 1
ATOM 697 C CA . GLY A 1 95 ? -1.953 -8.549 -2.180 1.00 95.06 95 GLY A CA 1
ATOM 698 C C . GLY A 1 95 ? -1.736 -9.845 -2.973 1.00 95.06 95 GLY A C 1
ATOM 699 O O . GLY A 1 95 ? -1.669 -10.927 -2.387 1.00 95.06 95 GLY A O 1
ATOM 700 N N . LYS A 1 96 ? -1.601 -9.763 -4.299 1.00 95.56 96 LYS A N 1
ATOM 701 C CA . LYS A 1 96 ? -1.224 -10.905 -5.146 1.00 95.56 96 LYS A CA 1
ATOM 702 C C . LYS A 1 96 ? 0.075 -11.532 -4.646 1.00 95.56 96 LYS A C 1
ATOM 704 O O . LYS A 1 96 ? 0.960 -10.851 -4.128 1.00 95.56 96 LYS A O 1
ATOM 709 N N . TYR A 1 97 ? 0.163 -12.847 -4.773 1.00 93.88 97 TYR A N 1
ATOM 710 C CA . TYR A 1 97 ? 1.238 -13.609 -4.166 1.00 93.88 97 TYR A CA 1
ATOM 711 C C . TYR A 1 97 ? 1.614 -14.837 -4.981 1.00 93.88 97 TYR A C 1
ATOM 713 O O . TYR A 1 97 ? 0.829 -15.310 -5.801 1.00 93.88 97 TYR A O 1
ATOM 721 N N . ALA A 1 98 ? 2.791 -15.376 -4.689 1.00 92.62 98 ALA A N 1
ATOM 722 C CA . ALA A 1 98 ? 3.174 -16.728 -5.057 1.00 92.62 98 ALA A CA 1
ATOM 723 C C . ALA A 1 98 ? 3.991 -17.366 -3.924 1.00 92.62 98 ALA A C 1
ATOM 725 O O . ALA A 1 98 ? 4.400 -16.689 -2.977 1.00 92.62 98 ALA A O 1
ATOM 726 N N . PHE A 1 99 ? 4.212 -18.672 -4.011 1.00 89.56 99 PHE A N 1
ATOM 727 C CA . PHE A 1 99 ? 5.132 -19.395 -3.135 1.00 89.56 99 PHE A CA 1
ATOM 728 C C . PHE A 1 99 ? 6.461 -19.549 -3.871 1.00 89.56 99 PHE A C 1
ATOM 730 O O . PHE A 1 99 ? 6.467 -19.953 -5.037 1.00 89.56 99 PHE A O 1
ATOM 737 N N . SER A 1 100 ? 7.584 -19.217 -3.230 1.00 79.62 100 SER A N 1
ATOM 738 C CA . SER A 1 100 ? 8.881 -19.578 -3.805 1.00 79.62 100 SER A CA 1
ATOM 739 C C . SER A 1 100 ? 9.136 -21.050 -3.499 1.00 79.62 100 SER A C 1
ATOM 741 O O . SER A 1 100 ? 8.877 -21.504 -2.392 1.00 79.62 100 SER A O 1
ATOM 743 N N . GLY A 1 101 ? 9.689 -21.821 -4.436 1.00 70.69 101 GLY A N 1
ATOM 744 C CA . GLY A 1 101 ? 10.013 -23.235 -4.177 1.00 70.69 101 GLY A CA 1
ATOM 745 C C . GLY A 1 101 ? 10.995 -23.459 -3.011 1.00 70.69 101 GLY A C 1
ATOM 746 O O . GLY A 1 101 ? 11.168 -24.583 -2.559 1.00 70.69 101 GLY A O 1
ATOM 747 N N . SER A 1 102 ? 11.632 -22.392 -2.521 1.00 78.50 102 SER A N 1
ATOM 748 C CA . SER A 1 102 ? 12.563 -22.372 -1.391 1.00 78.50 102 SER A CA 1
ATOM 749 C C . SER A 1 102 ? 11.930 -22.035 -0.035 1.00 78.50 102 SER A C 1
ATOM 751 O O . SER A 1 102 ? 12.612 -22.165 0.979 1.00 78.50 102 SER A O 1
ATOM 753 N N . SER A 1 103 ? 10.670 -21.587 0.016 1.00 78.81 103 SER A N 1
ATOM 754 C CA . SER A 1 103 ? 9.979 -21.269 1.269 1.00 78.81 103 SER A CA 1
ATOM 755 C C . SER A 1 103 ? 8.494 -21.629 1.184 1.00 78.81 103 SER A C 1
ATOM 757 O O . SER A 1 103 ? 7.831 -21.254 0.217 1.00 78.81 103 SER A O 1
ATOM 759 N N . PRO A 1 104 ? 7.935 -22.302 2.207 1.00 85.12 104 PRO A N 1
ATOM 760 C CA . PRO A 1 104 ? 6.504 -22.586 2.252 1.00 85.12 104 PRO A CA 1
ATOM 761 C C . PRO A 1 104 ? 5.666 -21.316 2.462 1.00 85.12 104 PRO A C 1
ATOM 763 O O . PRO A 1 104 ? 4.451 -21.349 2.300 1.00 85.12 104 PRO A O 1
ATOM 766 N N . GLU A 1 105 ? 6.292 -20.194 2.824 1.00 90.38 105 GLU A N 1
ATOM 767 C CA . GLU A 1 105 ? 5.606 -18.938 3.088 1.00 90.38 105 GLU A CA 1
ATOM 768 C C . GLU A 1 105 ? 5.170 -18.240 1.797 1.00 90.38 105 GLU A C 1
ATOM 770 O O . GLU A 1 105 ? 5.919 -18.094 0.826 1.00 90.38 105 GLU A O 1
ATOM 775 N N . ARG A 1 106 ? 3.954 -17.703 1.837 1.00 92.19 106 ARG A N 1
ATOM 776 C CA . ARG A 1 106 ? 3.404 -16.778 0.857 1.00 92.19 106 ARG A CA 1
ATOM 777 C C . ARG A 1 106 ? 4.316 -15.564 0.696 1.00 92.19 106 ARG A C 1
ATOM 779 O O . ARG A 1 106 ? 4.669 -14.904 1.672 1.00 92.19 106 ARG A O 1
ATOM 786 N N . GLN A 1 107 ? 4.590 -15.184 -0.549 1.00 91.25 107 GLN A N 1
ATOM 787 C CA . GLN A 1 107 ? 5.379 -13.999 -0.884 1.00 91.25 107 GLN A CA 1
ATOM 788 C C . GLN A 1 107 ? 4.589 -13.058 -1.780 1.00 91.25 107 GLN A C 1
ATOM 790 O O . GLN A 1 107 ? 3.972 -13.495 -2.749 1.00 91.25 107 GLN A O 1
ATOM 795 N N . LEU A 1 108 ? 4.604 -11.765 -1.455 1.00 91.94 108 LEU A N 1
ATOM 796 C CA . LEU A 1 108 ? 3.938 -10.748 -2.264 1.00 91.94 108 LEU A CA 1
ATOM 797 C C . LEU A 1 108 ? 4.668 -10.562 -3.592 1.00 91.94 108 LEU A C 1
ATOM 799 O O . LEU A 1 108 ? 5.900 -10.538 -3.634 1.00 91.94 108 LEU A O 1
ATOM 803 N N . LEU A 1 109 ? 3.882 -10.431 -4.654 1.00 92.12 109 LEU A N 1
ATOM 804 C CA . LEU A 1 109 ? 4.382 -10.078 -5.972 1.00 92.12 109 LEU A CA 1
ATOM 805 C C . LEU A 1 109 ? 4.513 -8.561 -6.077 1.00 92.12 109 LEU A C 1
ATOM 807 O O . LEU A 1 109 ? 3.611 -7.829 -5.667 1.00 92.12 109 LEU A O 1
ATOM 811 N N . ASP A 1 110 ? 5.630 -8.139 -6.648 1.00 90.62 110 ASP A N 1
ATOM 812 C CA . ASP A 1 110 ? 5.916 -6.769 -7.042 1.00 90.62 110 ASP A CA 1
ATOM 813 C C . ASP A 1 110 ? 5.775 -6.638 -8.563 1.00 90.62 110 ASP A C 1
ATOM 815 O O . ASP A 1 110 ? 6.350 -7.433 -9.322 1.00 90.62 110 ASP A O 1
ATOM 819 N N . PHE A 1 111 ? 4.968 -5.671 -8.988 1.00 88.81 111 PHE A N 1
ATOM 820 C CA . PHE A 1 111 ? 4.649 -5.373 -10.382 1.00 88.81 111 PHE A CA 1
ATOM 821 C C . PHE A 1 111 ? 5.417 -4.160 -10.927 1.00 88.81 111 PHE A C 1
ATOM 823 O O . PHE A 1 111 ? 5.300 -3.876 -12.120 1.00 88.81 111 PHE A O 1
ATOM 830 N N . ALA A 1 112 ? 6.208 -3.480 -10.093 1.00 86.62 112 ALA A N 1
ATOM 831 C CA . ALA A 1 112 ? 7.162 -2.470 -10.532 1.00 86.62 112 ALA A CA 1
ATOM 832 C C . ALA A 1 112 ? 8.524 -3.102 -10.864 1.00 86.62 112 ALA A C 1
ATOM 834 O O . ALA A 1 112 ? 8.802 -4.262 -10.542 1.00 86.62 112 ALA A O 1
ATOM 835 N N . SER A 1 113 ? 9.389 -2.325 -11.513 1.00 84.75 113 SER A N 1
ATOM 836 C CA . SER A 1 113 ? 10.820 -2.617 -11.572 1.00 84.75 113 SER A CA 1
ATOM 837 C C . SER A 1 113 ? 11.449 -2.404 -10.195 1.00 84.75 113 SER A C 1
ATOM 839 O O . SER A 1 113 ? 11.151 -1.431 -9.516 1.00 84.75 113 SER A O 1
ATOM 841 N N . THR A 1 114 ? 12.414 -3.232 -9.794 1.00 85.88 114 THR A N 1
ATOM 842 C CA . THR A 1 114 ? 13.178 -2.983 -8.550 1.00 85.88 114 THR A CA 1
ATOM 843 C C . THR A 1 114 ? 14.147 -1.787 -8.662 1.00 85.88 114 THR A C 1
ATOM 845 O O . THR A 1 114 ? 14.809 -1.415 -7.693 1.00 85.88 114 THR A O 1
ATOM 848 N N . TYR A 1 115 ? 14.267 -1.180 -9.843 1.00 88.94 115 TYR A N 1
ATOM 849 C CA . TYR A 1 115 ? 15.165 -0.062 -10.122 1.00 88.94 115 TYR A CA 1
ATOM 850 C C . TYR A 1 115 ? 14.427 1.275 -10.090 1.00 88.94 115 TYR A C 1
ATOM 852 O O . TYR A 1 115 ? 13.235 1.341 -10.362 1.00 88.94 115 TYR A O 1
ATOM 860 N N . ILE A 1 116 ? 15.173 2.351 -9.828 1.00 91.75 116 ILE A N 1
ATOM 861 C CA . ILE A 1 116 ? 14.720 3.710 -10.138 1.00 91.75 116 ILE A CA 1
ATOM 862 C C . ILE A 1 116 ? 15.055 3.963 -11.610 1.00 91.75 116 ILE A C 1
ATOM 864 O O . ILE A 1 116 ? 16.169 4.379 -11.939 1.00 91.75 116 ILE A O 1
ATOM 868 N N . ASP A 1 117 ? 14.124 3.632 -12.495 1.00 91.19 117 ASP A N 1
ATOM 869 C CA . ASP A 1 117 ? 14.285 3.689 -13.951 1.00 91.19 117 ASP A CA 1
ATOM 870 C C . ASP A 1 117 ? 13.157 4.468 -14.656 1.00 91.19 117 ASP A C 1
ATOM 872 O O . ASP A 1 117 ? 13.104 4.525 -15.889 1.00 91.19 117 ASP A O 1
ATOM 876 N N . ALA A 1 118 ? 12.296 5.129 -13.874 1.00 89.31 118 ALA A N 1
ATOM 877 C CA . ALA A 1 118 ? 11.104 5.831 -14.327 1.00 89.31 118 ALA A CA 1
ATOM 878 C C . ALA A 1 118 ? 10.071 4.919 -15.020 1.00 89.31 118 ALA A C 1
ATOM 880 O O . ALA A 1 118 ? 9.310 5.383 -15.881 1.00 89.31 118 ALA A O 1
ATOM 881 N N . SER A 1 119 ? 9.988 3.642 -14.641 1.00 87.12 119 SER A N 1
ATOM 882 C CA . SER A 1 119 ? 8.927 2.717 -15.044 1.00 87.12 119 SER A CA 1
ATOM 883 C C . SER A 1 119 ? 7.525 3.230 -14.702 1.00 87.12 119 SER A C 1
ATOM 885 O O . SER A 1 119 ? 6.588 2.967 -15.460 1.00 87.12 119 SER A O 1
ATOM 887 N N . TRP A 1 120 ? 7.351 4.055 -13.663 1.00 84.31 120 TRP A N 1
ATOM 888 C CA . TRP A 1 120 ? 6.051 4.697 -13.402 1.00 84.31 120 TRP A CA 1
ATOM 889 C C . TRP A 1 120 ? 5.603 5.617 -14.558 1.00 84.31 120 TRP A C 1
ATOM 891 O O . TRP A 1 120 ? 4.406 5.779 -14.807 1.00 84.31 120 TRP A O 1
ATOM 901 N N . LEU A 1 121 ? 6.554 6.184 -15.313 1.00 85.06 121 LEU A N 1
ATOM 902 C CA . LEU A 1 121 ? 6.302 7.020 -16.489 1.00 85.06 121 LEU A CA 1
ATOM 903 C C . LEU A 1 121 ? 6.302 6.196 -17.785 1.00 85.06 121 LEU A C 1
ATOM 905 O O . LEU A 1 121 ? 5.415 6.353 -18.628 1.00 85.06 121 LEU A O 1
ATOM 909 N N . TYR A 1 122 ? 7.283 5.307 -17.948 1.00 81.38 122 TYR A N 1
ATOM 910 C CA . TYR A 1 122 ? 7.522 4.576 -19.196 1.00 81.38 122 TYR A CA 1
ATOM 911 C C . TYR A 1 122 ? 6.873 3.189 -19.257 1.00 81.38 122 TYR A C 1
ATOM 913 O O . TYR A 1 122 ? 6.782 2.624 -20.343 1.00 81.38 122 TYR A O 1
ATOM 921 N N . SER A 1 123 ? 6.254 2.726 -18.168 1.00 75.12 123 SER A N 1
ATOM 922 C CA . SER A 1 123 ? 5.870 1.329 -17.909 1.00 75.12 123 SER A CA 1
ATOM 923 C C . SER A 1 123 ? 7.071 0.408 -17.677 1.00 75.12 123 SER A C 1
ATOM 925 O O . SER A 1 123 ? 8.117 0.568 -18.296 1.00 75.12 123 SER A O 1
ATOM 927 N N . ALA A 1 124 ? 6.872 -0.608 -16.835 1.00 69.56 124 ALA A N 1
ATOM 928 C CA . ALA A 1 124 ? 7.773 -1.752 -16.702 1.00 69.56 124 ALA A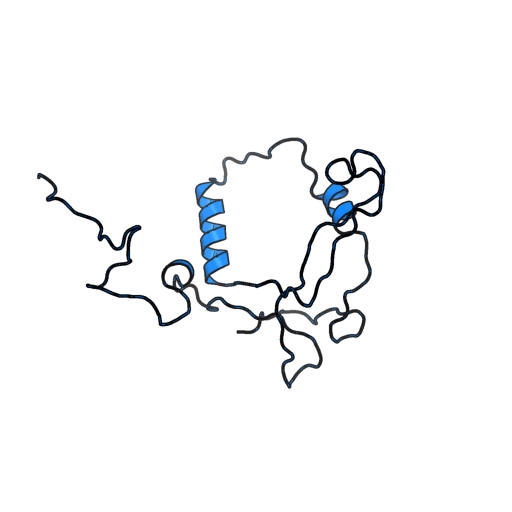 CA 1
ATOM 929 C C . ALA A 1 124 ? 7.646 -2.764 -17.870 1.00 69.56 124 ALA A C 1
ATOM 931 O O . ALA A 1 124 ? 8.400 -3.731 -17.930 1.00 69.56 124 ALA A O 1
ATOM 932 N N . ASN A 1 125 ? 6.710 -2.557 -18.811 1.00 67.00 125 ASN A N 1
ATOM 933 C CA . ASN A 1 125 ? 6.481 -3.424 -19.973 1.00 67.00 125 ASN A CA 1
ATOM 934 C C . ASN A 1 125 ? 6.876 -2.745 -21.297 1.00 67.00 125 ASN A C 1
ATOM 936 O O . ASN A 1 125 ? 6.744 -1.535 -21.464 1.00 67.00 125 ASN A O 1
ATOM 940 N N . VAL A 1 126 ? 7.305 -3.553 -22.276 1.00 64.62 126 VAL A N 1
ATOM 941 C CA . VAL A 1 126 ? 7.845 -3.098 -23.580 1.00 64.62 126 VAL A CA 1
ATOM 942 C C . VAL A 1 126 ? 6.786 -2.439 -24.487 1.00 64.62 126 VAL A C 1
ATOM 944 O O . VAL A 1 126 ? 7.119 -1.682 -25.399 1.00 64.62 126 VAL A O 1
ATOM 947 N N . GLU A 1 127 ? 5.501 -2.678 -24.229 1.00 60.16 127 GLU A N 1
ATOM 948 C CA . GLU A 1 127 ? 4.376 -2.190 -25.032 1.00 60.16 127 GLU A CA 1
ATOM 949 C C . GLU A 1 127 ? 4.081 -0.701 -24.762 1.00 60.16 127 GLU A C 1
ATOM 951 O O . GLU A 1 127 ? 3.208 -0.345 -23.971 1.00 60.16 127 GLU A O 1
ATOM 956 N N . ARG A 1 128 ? 4.784 0.203 -25.455 1.00 58.62 128 ARG A N 1
ATOM 957 C CA . ARG A 1 128 ? 4.296 1.573 -25.686 1.00 58.62 128 ARG A CA 1
ATOM 958 C C . ARG A 1 128 ? 4.544 2.017 -27.119 1.00 58.62 128 ARG A C 1
ATOM 960 O O . ARG A 1 128 ? 5.648 1.897 -27.648 1.00 58.62 128 ARG A O 1
ATOM 967 N N . THR A 1 129 ? 3.519 2.616 -27.715 1.00 52.34 129 THR A N 1
ATOM 968 C CA . THR A 1 129 ? 3.551 3.231 -29.044 1.00 52.34 129 THR A CA 1
ATOM 969 C C . THR A 1 129 ? 4.514 4.420 -29.051 1.00 52.34 129 THR A C 1
ATOM 971 O O . THR A 1 129 ? 4.164 5.533 -28.665 1.00 52.34 129 THR A O 1
ATOM 974 N N . ARG A 1 130 ? 5.757 4.186 -29.477 1.00 58.34 130 ARG A N 1
ATOM 975 C CA . ARG A 1 130 ? 6.751 5.236 -29.718 1.00 58.34 130 ARG A CA 1
ATOM 976 C C . ARG A 1 130 ? 6.603 5.719 -31.156 1.00 58.34 130 ARG A C 1
ATOM 978 O O . ARG A 1 130 ? 7.145 5.103 -32.067 1.00 58.34 130 ARG A O 1
ATOM 985 N N . LEU A 1 131 ? 5.904 6.829 -31.374 1.00 55.91 131 LEU A N 1
ATOM 986 C CA . LEU A 1 131 ? 5.958 7.527 -32.659 1.00 55.91 131 LEU A CA 1
ATOM 987 C C . LEU A 1 131 ? 6.931 8.709 -32.510 1.00 55.91 131 LEU A C 1
ATOM 989 O O . LEU A 1 131 ? 6.695 9.621 -31.727 1.00 55.91 131 LEU A O 1
ATOM 993 N N . GLY A 1 132 ? 8.083 8.652 -33.185 1.00 65.50 132 GLY A N 1
ATOM 994 C CA . GLY A 1 132 ? 9.067 9.747 -33.182 1.00 65.50 132 GLY A CA 1
ATOM 995 C C . GLY A 1 132 ? 9.796 10.012 -31.852 1.00 65.50 132 GLY A C 1
ATOM 996 O O . GLY A 1 132 ? 10.270 11.124 -31.641 1.00 65.50 132 GLY A O 1
ATOM 997 N N . GLY A 1 133 ? 9.878 9.029 -30.943 1.00 74.38 133 GLY A N 1
ATOM 998 C CA . GLY A 1 133 ? 10.649 9.148 -29.692 1.00 74.38 133 GLY A CA 1
ATOM 999 C C . GLY A 1 133 ? 9.999 9.996 -28.590 1.00 74.38 133 GLY A C 1
ATOM 1000 O O . GLY A 1 133 ? 10.681 10.390 -27.649 1.00 74.38 133 GLY A O 1
ATOM 1001 N N . ARG A 1 134 ? 8.695 10.282 -28.687 1.00 75.00 134 ARG A N 1
ATOM 1002 C CA . ARG A 1 134 ? 7.943 11.076 -27.702 1.00 75.00 134 ARG A CA 1
ATOM 1003 C C . ARG A 1 134 ? 6.880 10.228 -27.004 1.00 75.00 134 ARG A C 1
ATOM 1005 O O . ARG A 1 134 ? 6.354 9.283 -27.593 1.00 75.00 134 ARG A O 1
ATOM 1012 N N . LEU A 1 135 ? 6.545 10.594 -25.766 1.00 76.94 135 LEU A N 1
ATOM 1013 C CA . LEU A 1 135 ? 5.358 10.074 -25.088 1.00 76.94 135 LEU A CA 1
ATOM 1014 C C . LEU A 1 135 ? 4.097 10.633 -25.755 1.00 76.94 135 LEU A C 1
ATOM 1016 O O . LEU A 1 135 ? 4.063 11.799 -26.152 1.00 76.94 135 LEU A O 1
ATOM 1020 N N . LEU A 1 136 ? 3.063 9.801 -25.863 1.00 75.44 136 LEU A N 1
ATOM 1021 C CA . LEU A 1 136 ? 1.753 10.239 -26.335 1.00 75.44 136 LEU A CA 1
ATOM 1022 C C . LEU A 1 136 ? 1.130 11.193 -25.311 1.00 75.44 136 LEU A C 1
ATOM 1024 O O . LEU A 1 136 ? 1.046 10.862 -24.127 1.00 75.44 136 LEU A O 1
ATOM 1028 N N . LEU A 1 137 ? 0.659 12.354 -25.764 1.00 76.31 137 LEU A N 1
ATOM 1029 C CA . LEU A 1 137 ? -0.239 13.191 -24.971 1.00 76.31 137 LEU A CA 1
ATOM 1030 C C . LEU A 1 137 ? -1.680 12.666 -25.076 1.00 76.31 137 LEU A C 1
ATOM 1032 O O . LEU A 1 137 ? -1.993 11.898 -25.998 1.00 76.31 137 LEU A O 1
ATOM 1036 N N . PRO A 1 138 ? -2.594 13.113 -24.192 1.00 72.12 138 PRO A N 1
ATOM 1037 C CA . PRO A 1 138 ? -4.022 12.896 -24.392 1.00 72.12 138 PRO A CA 1
ATOM 1038 C C . PRO A 1 138 ? -4.438 13.266 -25.830 1.00 72.12 138 PRO A C 1
ATOM 1040 O O . PRO A 1 138 ? -4.041 14.313 -26.345 1.00 72.12 138 PRO A O 1
ATOM 1043 N N . ASN A 1 139 ? -5.227 12.398 -26.476 1.00 68.56 139 ASN A N 1
ATOM 1044 C CA . ASN A 1 139 ? -5.663 12.479 -27.884 1.00 68.56 139 ASN A CA 1
ATOM 1045 C C . ASN A 1 139 ? -4.622 12.093 -28.958 1.00 68.56 139 ASN A C 1
ATOM 1047 O O . ASN A 1 139 ? -4.756 12.529 -30.101 1.00 68.56 139 ASN A O 1
ATOM 1051 N N . ASN A 1 140 ? -3.600 11.291 -28.631 1.00 63.47 140 ASN A N 1
ATOM 1052 C CA . ASN A 1 140 ? -2.534 10.879 -29.566 1.00 63.47 140 ASN A CA 1
ATOM 1053 C C . ASN A 1 140 ? -1.779 12.062 -30.205 1.00 63.47 140 ASN A C 1
ATOM 1055 O O . ASN A 1 140 ? -1.240 11.944 -31.305 1.00 63.47 140 ASN A O 1
ATOM 1059 N N . LYS A 1 141 ? -1.752 13.218 -29.531 1.00 58.47 141 LYS A N 1
ATOM 1060 C CA . LYS A 1 141 ? -1.037 14.408 -30.003 1.00 58.47 141 LYS A CA 1
ATOM 1061 C C . LYS A 1 141 ? 0.378 14.459 -29.434 1.00 58.47 141 LYS A C 1
ATOM 1063 O O . LYS A 1 141 ? 0.669 13.870 -28.394 1.00 58.47 141 LYS A O 1
ATOM 1068 N N . PHE A 1 142 ? 1.253 15.188 -30.118 1.00 59.16 142 PHE A N 1
ATOM 1069 C CA . PHE A 1 142 ? 2.563 15.565 -29.593 1.00 59.16 142 PHE A CA 1
ATOM 1070 C C . PHE A 1 142 ? 2.501 16.955 -28.955 1.00 59.16 142 PHE A C 1
ATOM 1072 O O . PHE A 1 142 ? 1.597 17.724 -29.283 1.00 59.16 142 PHE A O 1
ATOM 1079 N N . PRO A 1 143 ? 3.453 17.305 -28.071 1.00 58.56 143 PRO A N 1
ATOM 1080 C CA . PRO A 1 143 ? 3.628 18.688 -27.655 1.00 58.56 143 PRO A CA 1
ATOM 1081 C C . PRO A 1 143 ? 3.945 19.532 -28.895 1.00 58.56 143 PRO A C 1
ATOM 1083 O O . PRO A 1 143 ? 4.989 19.337 -29.527 1.00 58.56 143 PRO A O 1
ATOM 1086 N N . ASP A 1 144 ? 3.032 20.429 -29.265 1.00 60.47 144 ASP A N 1
ATOM 1087 C CA . ASP A 1 144 ? 3.298 21.450 -30.272 1.00 60.47 144 ASP A CA 1
ATOM 1088 C C . ASP A 1 144 ? 4.221 22.491 -29.639 1.00 60.47 144 ASP A C 1
ATOM 1090 O O . ASP A 1 144 ? 3.791 23.384 -28.910 1.00 60.47 144 ASP A O 1
ATOM 1094 N N . HIS A 1 145 ? 5.517 22.383 -29.923 1.00 52.88 145 HIS A N 1
ATOM 1095 C CA . HIS A 1 145 ? 6.387 23.546 -29.856 1.00 52.88 145 HIS A CA 1
ATOM 1096 C C . HIS A 1 145 ? 6.093 24.376 -31.104 1.00 52.88 145 HIS A C 1
ATOM 1098 O O . HIS A 1 145 ? 6.775 24.254 -32.121 1.00 52.88 145 HIS A O 1
ATOM 1104 N N . GLY A 1 146 ? 5.042 25.199 -31.046 1.00 51.09 146 GLY A N 1
ATOM 1105 C CA . GLY A 1 146 ? 4.971 26.355 -31.936 1.00 51.09 146 GLY A CA 1
ATOM 1106 C C . GLY A 1 146 ? 6.295 27.127 -31.826 1.00 51.09 146 GLY A C 1
ATOM 1107 O O . GLY A 1 146 ? 6.893 27.123 -30.744 1.00 51.09 146 GLY A O 1
ATOM 1108 N N . PRO A 1 147 ? 6.806 27.720 -32.918 1.00 47.97 147 PRO A N 1
ATOM 1109 C CA . PRO A 1 147 ? 8.094 28.399 -32.888 1.00 47.97 147 PRO A CA 1
ATOM 1110 C C . PRO A 1 147 ? 8.093 29.422 -31.752 1.00 47.97 147 PRO A C 1
ATOM 1112 O O . PRO A 1 147 ? 7.246 30.314 -31.713 1.00 47.97 147 PRO A O 1
ATOM 1115 N N . SER A 1 148 ? 9.020 29.267 -30.806 1.00 52.91 148 SER A N 1
ATOM 1116 C CA . SER A 1 148 ? 9.297 30.300 -29.818 1.00 52.91 148 SER A CA 1
ATOM 1117 C C . SER A 1 148 ? 9.757 31.531 -30.588 1.00 52.91 148 SER A C 1
ATOM 1119 O O . SER A 1 148 ? 10.823 31.506 -31.206 1.00 52.91 148 SER A O 1
ATOM 1121 N N . SER A 1 149 ? 8.937 32.578 -30.601 1.00 47.19 149 SER A N 1
ATOM 1122 C CA . SER A 1 149 ? 9.347 33.895 -31.072 1.00 47.19 149 SER A CA 1
ATOM 1123 C C . SER A 1 149 ? 10.493 34.377 -30.182 1.00 47.19 149 SER A C 1
ATOM 1125 O O . SER A 1 149 ? 10.269 34.664 -29.003 1.00 47.19 149 SER A O 1
ATOM 1127 N N . ALA A 1 150 ? 11.703 34.366 -30.740 1.00 48.19 150 ALA A N 1
ATOM 1128 C CA . ALA A 1 150 ? 12.858 35.091 -30.225 1.00 48.19 150 ALA A CA 1
ATOM 1129 C C . ALA A 1 150 ? 12.721 36.588 -30.525 1.00 48.19 150 ALA A C 1
ATOM 1131 O O . ALA A 1 150 ? 12.085 36.917 -31.556 1.00 48.19 150 ALA A O 1
#

Foldseek 3Di:
DFDDDPDQDDAPVSAEHHDDDPQPVVVCVVPVDDPDDDDDPVDDPVRVVVVVLQVQQQFDWDFDPVAWDWGFDDQCRVPQHVPRPGPTTDTDGDTDWDDDPVGSYTTHDTLHDNDNPSCVPVPPDPDDDDDPNDHQDPPRDDPDPDPDDD

Organism: NCBI:txid311494

pLDDT: mean 85.42, std 13.11, range [47.19, 98.06]

Sequence (150 aa):
DFYISPSIRSYADGVGALRTGPSPRLVSNRLGAQMLTASTSLHTVAMLAWGQAIAHDVGDMHGNSSDPAPIGVPLCDRRFDEECRGGGEIGFARGKYAFSGSSPERQLLDFASTYIDASWLYSANVERTRLGGRLLLPNNKFPDHGPSSA